Protein AF-A0A4U9D3R0-F1 (afdb_monomer_lite)

pLDDT: mean 86.36, std 12.06, range [42.97, 97.25]

Secondary structure (DSSP, 8-state):
-HHHHHHHHHHHTT-EE-TTS-EE--------SSS-HHHHHHHHHHHTT-S---EEPHHHHHTT-SS-EE-------

Foldseek 3Di:
DVVVCPVVLVVLLVFDDDPVDDTDDDDDDQDDPPPDPVSVVNVVSSVVRDDDDWDADPVCVVVVNPPRTDDDPDDDD

Organism: Raoultella terrigena (NCBI:txid577)

Radius of gyration: 14.91 Å; chains: 1; bounding box: 38×27×42 Å

InterPro domains:
  IPR004665 Transcription termination factor Rho [PTHR46425] (3-68)
  IPR027417 P-loop containing nucleoside triphosphate hydrolase [G3DSA:3.40.50.300] (1-71)
  IPR027417 P-loop containing nucleoside triphosphate hydrolase [SSF52540] (3-67)

Sequence (77 aa):
MRNALHRPKRFFGAARNVEEGGSLTIIATALIDTGSKMDEVIYEEFKGTGNMELHLSRKIAEKRVLPGYRLQPFRYA

Structure (mmCIF, N/CA/C/O backbone):
data_AF-A0A4U9D3R0-F1
#
_entry.id   AF-A0A4U9D3R0-F1
#
loop_
_atom_site.group_PDB
_atom_site.id
_atom_site.type_symbol
_atom_site.label_atom_id
_atom_site.label_alt_id
_atom_site.label_comp_id
_atom_site.label_asym_id
_atom_site.label_entity_id
_atom_site.label_seq_id
_atom_site.pdbx_PDB_ins_code
_atom_site.Cartn_x
_atom_site.Cartn_y
_atom_site.Cartn_z
_atom_site.occupancy
_atom_site.B_iso_or_equiv
_atom_site.auth_seq_id
_atom_site.auth_comp_id
_atom_site.auth_asym_id
_atom_site.auth_atom_id
_atom_site.pdbx_PDB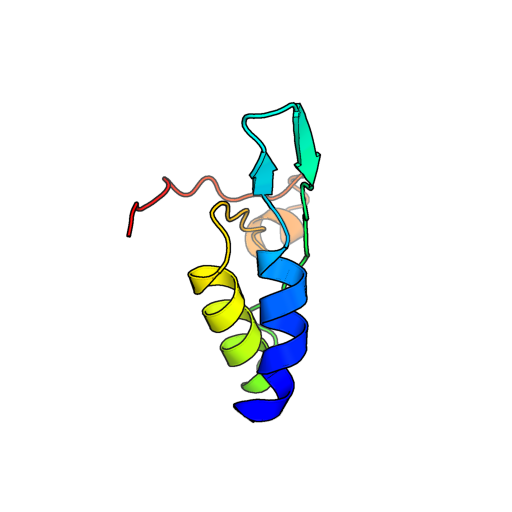_model_num
ATOM 1 N N . MET A 1 1 ? 15.515 -9.983 9.240 1.00 55.72 1 MET A N 1
ATOM 2 C CA . MET A 1 1 ? 14.435 -9.236 8.550 1.00 55.72 1 MET A CA 1
ATOM 3 C C . MET A 1 1 ? 14.890 -8.531 7.270 1.00 55.72 1 MET A C 1
ATOM 5 O O . MET A 1 1 ? 14.245 -8.753 6.257 1.00 55.72 1 MET A O 1
ATOM 9 N N . ARG A 1 2 ? 16.009 -7.779 7.249 1.00 55.34 2 ARG A N 1
ATOM 10 C CA . ARG A 1 2 ? 16.499 -7.086 6.028 1.00 55.34 2 ARG A CA 1
ATOM 11 C C . ARG A 1 2 ? 16.588 -7.976 4.771 1.00 55.34 2 ARG A C 1
ATOM 13 O O . ARG A 1 2 ? 16.162 -7.555 3.704 1.00 55.34 2 ARG A O 1
ATOM 20 N N . ASN A 1 3 ? 17.028 -9.231 4.905 1.00 66.25 3 ASN A N 1
ATOM 21 C CA . ASN A 1 3 ? 17.107 -10.166 3.768 1.00 66.25 3 ASN A CA 1
ATOM 22 C C . ASN A 1 3 ? 15.740 -10.648 3.249 1.00 66.25 3 ASN A C 1
ATOM 24 O O . ASN A 1 3 ? 15.627 -10.984 2.073 1.00 66.25 3 ASN A O 1
ATOM 28 N N . ALA A 1 4 ? 14.700 -10.668 4.090 1.00 78.38 4 ALA A N 1
ATOM 29 C CA . ALA A 1 4 ? 13.367 -11.133 3.693 1.00 78.38 4 ALA A CA 1
ATOM 30 C C . ALA A 1 4 ? 12.657 -10.120 2.782 1.00 78.38 4 ALA A C 1
ATOM 32 O O . ALA A 1 4 ? 11.936 -10.508 1.867 1.00 78.38 4 ALA A O 1
ATOM 33 N N . LEU A 1 5 ? 12.921 -8.825 2.981 1.00 80.69 5 LEU A N 1
ATOM 34 C CA . LEU A 1 5 ? 12.321 -7.745 2.191 1.00 80.69 5 LEU A CA 1
ATOM 35 C C . LEU A 1 5 ? 13.053 -7.473 0.873 1.00 80.69 5 LEU A C 1
ATOM 37 O O . LEU A 1 5 ? 12.527 -6.773 0.014 1.00 80.69 5 LEU A O 1
ATOM 41 N N . HIS A 1 6 ? 14.224 -8.077 0.659 1.00 84.31 6 HIS A N 1
ATOM 42 C CA . HIS A 1 6 ? 14.991 -7.895 -0.571 1.00 84.31 6 HIS A CA 1
ATOM 43 C C . HIS A 1 6 ? 14.218 -8.340 -1.826 1.00 84.31 6 HIS A C 1
ATOM 45 O O . HIS A 1 6 ? 14.199 -7.626 -2.828 1.00 84.31 6 HIS A O 1
ATOM 51 N N . ARG A 1 7 ? 13.547 -9.502 -1.784 1.00 86.44 7 ARG A N 1
ATOM 52 C CA . ARG A 1 7 ? 12.759 -9.997 -2.928 1.00 86.44 7 ARG A CA 1
ATOM 53 C C . ARG A 1 7 ? 11.488 -9.162 -3.178 1.00 86.44 7 ARG A C 1
ATOM 55 O O . ARG A 1 7 ? 11.321 -8.728 -4.316 1.00 86.44 7 ARG A O 1
ATOM 62 N N . PRO A 1 8 ? 10.638 -8.875 -2.170 1.00 86.00 8 PRO A N 1
ATOM 63 C CA . PRO A 1 8 ? 9.470 -8.010 -2.347 1.00 86.00 8 PRO A CA 1
ATOM 64 C C . PRO A 1 8 ? 9.801 -6.606 -2.864 1.00 86.00 8 PRO A C 1
ATOM 66 O O . PRO A 1 8 ? 9.137 -6.135 -3.781 1.00 86.00 8 PRO A O 1
ATOM 69 N N . LYS A 1 9 ? 10.862 -5.960 -2.356 1.00 87.06 9 LYS A N 1
ATOM 70 C CA . LYS A 1 9 ? 11.295 -4.643 -2.857 1.00 87.06 9 LYS A CA 1
ATOM 71 C C . LYS A 1 9 ? 11.660 -4.674 -4.335 1.00 87.06 9 LYS A C 1
ATOM 73 O O . LYS A 1 9 ? 11.233 -3.809 -5.089 1.00 87.06 9 LYS A O 1
ATOM 78 N N . ARG A 1 10 ? 12.422 -5.686 -4.767 1.00 88.38 10 ARG A N 1
ATOM 79 C CA . ARG A 1 10 ? 12.786 -5.850 -6.184 1.00 88.38 10 ARG A CA 1
ATOM 80 C C . ARG A 1 10 ? 11.570 -6.087 -7.072 1.00 88.38 10 ARG A C 1
ATOM 82 O O . ARG A 1 10 ? 11.556 -5.601 -8.195 1.00 88.38 10 ARG A O 1
ATOM 89 N N . PHE A 1 11 ? 10.579 -6.829 -6.580 1.00 90.31 11 PHE A N 1
ATOM 90 C CA . PHE A 1 11 ? 9.326 -7.038 -7.298 1.00 90.31 11 PHE A CA 1
ATOM 91 C C . PHE A 1 11 ? 8.547 -5.726 -7.447 1.00 90.31 11 PHE A C 1
ATOM 93 O O . PHE A 1 11 ? 8.176 -5.367 -8.557 1.00 90.31 11 PHE A O 1
ATOM 100 N N . PHE A 1 12 ? 8.363 -4.972 -6.360 1.00 90.94 12 PHE A N 1
ATOM 101 C CA . PHE A 1 12 ? 7.618 -3.711 -6.394 1.00 90.94 12 PHE A CA 1
ATOM 102 C C . PHE A 1 12 ? 8.339 -2.627 -7.218 1.00 90.94 12 PHE A C 1
ATOM 104 O O . PHE A 1 12 ? 7.724 -1.974 -8.055 1.00 90.94 12 PHE A O 1
ATOM 111 N N . GLY A 1 13 ? 9.666 -2.523 -7.094 1.00 90.50 13 GLY A N 1
ATOM 112 C CA . GLY A 1 13 ? 10.513 -1.641 -7.910 1.00 90.50 13 GLY A CA 1
ATOM 113 C C . GLY A 1 13 ? 10.703 -2.089 -9.368 1.00 90.50 13 GLY A C 1
ATOM 114 O O . GLY A 1 13 ? 11.441 -1.457 -10.129 1.00 90.50 13 GLY A O 1
ATOM 115 N N . ALA A 1 14 ? 10.075 -3.190 -9.796 1.00 93.50 14 ALA A N 1
ATOM 116 C CA . ALA A 1 14 ? 10.006 -3.522 -11.214 1.00 93.50 14 ALA A CA 1
ATOM 117 C C . ALA A 1 14 ? 9.086 -2.549 -11.970 1.00 93.50 14 ALA A C 1
ATOM 119 O O . ALA A 1 14 ? 9.320 -2.327 -13.159 1.00 93.50 14 ALA A O 1
ATOM 120 N N . ALA A 1 15 ? 8.102 -1.945 -11.285 1.00 94.88 15 ALA A N 1
ATOM 121 C CA . ALA A 1 15 ? 7.191 -0.966 -11.863 1.00 94.88 15 ALA A CA 1
ATOM 122 C C . ALA A 1 15 ? 7.956 0.218 -12.461 1.00 94.88 15 ALA A C 1
ATOM 124 O O . ALA A 1 15 ? 8.764 0.855 -11.787 1.00 94.88 15 ALA A O 1
ATOM 125 N N . ARG A 1 16 ? 7.719 0.490 -13.743 1.00 94.94 16 ARG A N 1
ATOM 126 C CA . ARG A 1 16 ? 8.390 1.555 -14.493 1.00 94.94 16 ARG A CA 1
ATOM 127 C C . ARG A 1 16 ? 7.642 1.863 -15.780 1.00 94.94 16 ARG A C 1
ATOM 129 O O . ARG A 1 16 ? 7.004 0.987 -16.366 1.00 94.94 16 ARG A O 1
ATOM 136 N N . ASN A 1 17 ? 7.777 3.100 -16.232 1.00 95.50 17 ASN A N 1
ATOM 137 C CA . ASN A 1 17 ? 7.469 3.481 -17.602 1.00 95.50 17 ASN A CA 1
ATOM 138 C C . ASN A 1 17 ? 8.766 3.405 -18.421 1.00 95.50 17 ASN A C 1
ATOM 140 O O . ASN A 1 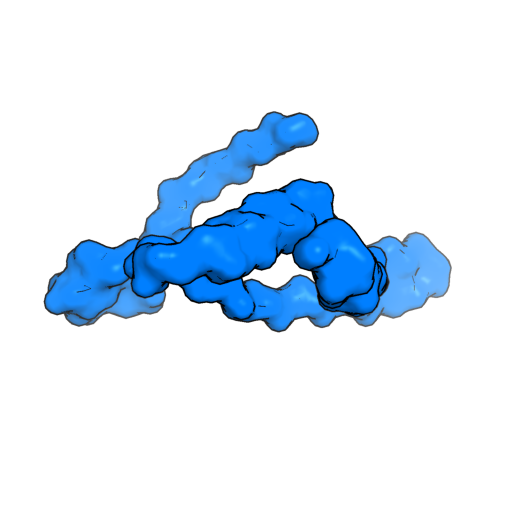17 ? 9.791 3.887 -17.941 1.00 95.50 17 ASN A O 1
ATOM 144 N N . VAL A 1 18 ? 8.746 2.777 -19.597 1.00 95.50 18 VAL A N 1
ATOM 145 C CA . VAL A 1 18 ? 9.939 2.619 -20.444 1.00 95.50 18 VAL A CA 1
ATOM 146 C C . VAL A 1 18 ? 9.846 3.591 -21.615 1.00 95.50 18 VAL A C 1
ATOM 148 O O . VAL A 1 18 ? 8.851 3.594 -22.335 1.00 95.50 18 VAL A O 1
ATOM 151 N N . GLU A 1 19 ? 10.881 4.410 -21.815 1.00 93.31 19 GLU A N 1
ATOM 152 C CA . GLU A 1 19 ? 10.896 5.446 -22.862 1.00 93.31 19 GLU A CA 1
ATOM 153 C C . GLU A 1 19 ? 10.754 4.864 -24.277 1.00 93.31 19 GLU A C 1
ATOM 155 O O . GLU A 1 19 ? 10.044 5.420 -25.108 1.00 93.31 19 GLU A O 1
ATOM 160 N N . GLU A 1 20 ? 11.373 3.709 -24.530 1.00 92.50 20 GLU A N 1
ATOM 161 C CA . GLU A 1 20 ? 11.364 3.015 -25.827 1.00 92.50 20 GLU A CA 1
ATOM 162 C C . GLU A 1 20 ? 10.052 2.258 -26.112 1.00 92.50 20 GLU A C 1
ATOM 164 O O . GLU A 1 20 ? 9.884 1.678 -27.185 1.00 92.50 20 GLU A O 1
ATOM 169 N N . GLY A 1 21 ? 9.103 2.281 -25.170 1.00 91.56 21 GLY A N 1
ATOM 170 C CA . GLY A 1 21 ? 7.765 1.725 -25.329 1.00 91.56 21 GLY A CA 1
ATOM 171 C C . GLY A 1 21 ? 7.394 0.690 -24.268 1.00 91.56 21 GLY A C 1
ATOM 172 O O . GLY A 1 21 ? 8.189 -0.159 -23.865 1.00 91.56 21 GLY A O 1
ATOM 173 N N . GLY A 1 22 ? 6.126 0.737 -23.855 1.00 95.44 22 GLY A N 1
ATOM 174 C CA . GLY A 1 22 ? 5.551 -0.149 -22.847 1.00 95.44 22 GLY A CA 1
ATOM 175 C C . GLY A 1 22 ? 5.697 0.372 -21.417 1.00 95.44 22 GLY A C 1
ATOM 176 O O . GLY A 1 22 ? 6.498 1.250 -21.101 1.00 95.44 22 GLY A O 1
ATOM 177 N N . SER A 1 23 ? 4.886 -0.178 -20.522 1.00 97.25 23 SER A N 1
ATOM 178 C CA . SER A 1 23 ? 4.929 0.157 -19.105 1.00 97.25 23 SER A CA 1
ATOM 179 C C . SER A 1 23 ? 4.548 -1.050 -18.260 1.00 97.25 23 SER A C 1
ATOM 181 O O . SER A 1 23 ? 3.768 -1.911 -18.669 1.00 97.25 23 SER A O 1
ATOM 183 N N . LEU A 1 24 ? 5.124 -1.109 -17.062 1.00 96.69 24 LEU A N 1
ATOM 184 C CA . LEU A 1 24 ? 4.704 -2.016 -16.007 1.00 96.69 24 LEU A CA 1
ATOM 185 C C . LEU A 1 24 ? 4.211 -1.173 -14.838 1.00 96.69 24 LEU A C 1
ATOM 187 O O . LEU A 1 24 ? 5.004 -0.555 -14.128 1.00 96.69 24 LEU A O 1
ATOM 191 N N . THR A 1 25 ? 2.901 -1.159 -14.631 1.00 95.56 25 THR A N 1
ATOM 192 C CA . THR A 1 25 ? 2.283 -0.529 -13.464 1.00 95.56 25 THR A CA 1
ATOM 193 C C . THR A 1 25 ? 1.977 -1.601 -12.429 1.00 95.56 25 THR A C 1
ATOM 195 O O . THR A 1 25 ? 1.288 -2.574 -12.725 1.00 95.56 25 THR A O 1
ATOM 198 N N . ILE A 1 26 ? 2.481 -1.421 -11.208 1.00 94.94 26 ILE A N 1
ATOM 199 C CA . ILE A 1 26 ? 2.177 -2.297 -10.075 1.00 94.94 26 ILE A CA 1
ATOM 200 C C . ILE A 1 26 ? 1.373 -1.490 -9.065 1.00 94.94 26 ILE A C 1
ATOM 202 O O . ILE A 1 26 ? 1.814 -0.438 -8.612 1.00 94.94 26 ILE A O 1
ATOM 206 N N . ILE A 1 27 ? 0.203 -2.010 -8.702 1.00 94.06 27 ILE A N 1
ATOM 207 C CA . ILE A 1 27 ? -0.616 -1.497 -7.606 1.00 94.06 27 ILE A CA 1
ATOM 208 C C . ILE A 1 27 ? -0.671 -2.598 -6.554 1.00 94.06 27 ILE A C 1
ATOM 210 O O . ILE A 1 27 ? -1.016 -3.738 -6.862 1.00 94.06 27 ILE A O 1
ATOM 214 N N . ALA A 1 28 ? -0.312 -2.261 -5.319 1.00 91.94 28 ALA A N 1
ATOM 215 C CA . ALA A 1 28 ? -0.322 -3.188 -4.199 1.00 91.94 28 ALA A CA 1
ATOM 216 C C . ALA A 1 28 ? -1.090 -2.591 -3.019 1.00 91.94 28 ALA A C 1
ATOM 218 O O . ALA A 1 28 ? -1.117 -1.377 -2.824 1.00 91.94 28 ALA A O 1
ATOM 219 N N . THR A 1 29 ? -1.700 -3.459 -2.218 1.00 92.94 29 THR A N 1
ATOM 220 C CA . THR A 1 29 ? -2.327 -3.087 -0.949 1.00 92.94 29 THR A CA 1
ATOM 221 C C . THR A 1 29 ? -1.362 -3.359 0.195 1.00 92.94 29 THR A C 1
ATOM 223 O O . THR A 1 29 ? -0.829 -4.465 0.294 1.00 92.94 29 THR A O 1
ATOM 226 N N . ALA A 1 30 ? -1.186 -2.388 1.085 1.00 91.38 30 ALA A N 1
ATOM 227 C CA . ALA A 1 30 ? -0.468 -2.561 2.341 1.00 91.38 30 ALA A CA 1
ATOM 228 C C . ALA A 1 30 ? -1.441 -2.378 3.509 1.00 91.38 30 ALA A C 1
ATOM 230 O O . ALA A 1 30 ? -2.287 -1.482 3.487 1.00 91.38 30 ALA A O 1
ATOM 231 N N . LEU A 1 31 ? -1.333 -3.245 4.514 1.00 93.75 31 LEU A N 1
ATOM 232 C CA . LEU A 1 31 ? -2.074 -3.092 5.759 1.00 93.75 31 LEU A CA 1
ATOM 233 C C . LEU A 1 31 ? -1.300 -2.159 6.691 1.00 93.75 31 LEU A C 1
ATOM 235 O O . LEU A 1 31 ? -0.084 -2.270 6.813 1.00 93.75 31 LEU A O 1
ATOM 239 N N . ILE A 1 32 ? -2.027 -1.262 7.352 1.00 92.31 32 ILE A N 1
ATOM 240 C CA . ILE A 1 32 ? -1.521 -0.362 8.392 1.00 92.31 32 ILE A CA 1
ATOM 241 C C . ILE A 1 32 ? -2.434 -0.456 9.615 1.00 92.31 32 ILE A C 1
ATOM 243 O O . ILE A 1 32 ? -3.557 -0.960 9.518 1.00 92.31 32 ILE A O 1
ATOM 247 N N . ASP A 1 33 ? -1.955 0.018 10.765 1.00 93.25 33 ASP A N 1
ATOM 248 C CA . ASP A 1 33 ? -2.691 -0.002 12.036 1.00 93.25 33 ASP A CA 1
ATOM 249 C C . ASP A 1 33 ? -3.166 -1.412 12.457 1.00 93.25 33 ASP A C 1
ATOM 251 O O . ASP A 1 33 ? -4.235 -1.577 13.048 1.00 93.25 33 ASP A O 1
ATOM 255 N N . THR A 1 34 ? -2.388 -2.454 12.136 1.00 95.75 34 THR A N 1
ATOM 256 C CA . THR A 1 34 ? -2.688 -3.852 12.511 1.00 95.75 34 THR A CA 1
ATOM 257 C C . THR A 1 34 ? -2.162 -4.227 13.899 1.00 95.75 34 THR A C 1
ATOM 259 O O . THR A 1 34 ? -2.544 -5.261 14.441 1.00 95.75 34 THR A O 1
ATOM 262 N N . GLY A 1 35 ? -1.265 -3.412 14.469 1.00 94.31 35 GLY A N 1
ATOM 263 C CA . GLY A 1 35 ? -0.497 -3.735 15.678 1.00 94.31 35 GLY A CA 1
ATOM 264 C C . GLY A 1 35 ? 0.709 -4.653 15.427 1.00 94.31 35 GLY A C 1
ATOM 265 O O . GLY A 1 35 ? 1.441 -4.980 16.361 1.00 94.31 35 GLY A O 1
ATOM 266 N N . SER A 1 36 ? 0.944 -5.068 14.177 1.00 95.00 36 SER A N 1
ATOM 267 C CA . SER A 1 36 ? 2.107 -5.861 13.780 1.00 95.00 36 SER A CA 1
ATOM 268 C C . SER A 1 36 ? 3.279 -4.955 13.408 1.00 95.00 36 SER A C 1
ATOM 270 O O . SER A 1 36 ? 3.256 -4.278 12.381 1.00 95.00 36 SER A O 1
ATOM 272 N N . LYS A 1 37 ? 4.376 -5.039 14.173 1.00 89.94 37 LYS A N 1
ATOM 273 C CA . LYS A 1 37 ? 5.650 -4.385 13.812 1.00 89.94 37 LYS A CA 1
ATOM 274 C C . LYS A 1 37 ? 6.169 -4.821 12.438 1.00 89.94 37 LYS A C 1
ATOM 276 O O . LYS A 1 37 ? 6.911 -4.088 11.796 1.00 89.94 37 LYS A O 1
ATOM 281 N N . MET A 1 38 ? 5.827 -6.032 11.995 1.00 89.12 38 MET A N 1
ATOM 282 C CA . MET A 1 38 ? 6.220 -6.514 10.672 1.00 89.12 38 MET A CA 1
ATOM 283 C C . MET A 1 38 ? 5.484 -5.759 9.565 1.00 89.12 38 MET A C 1
ATOM 285 O O . MET A 1 38 ? 6.117 -5.404 8.574 1.00 89.12 38 MET A O 1
ATOM 289 N N . ASP A 1 39 ? 4.196 -5.473 9.753 1.00 91.75 39 ASP A N 1
ATOM 290 C CA . ASP A 1 39 ? 3.393 -4.736 8.774 1.00 91.75 39 ASP A CA 1
ATOM 291 C C . ASP A 1 39 ? 3.842 -3.273 8.702 1.00 91.75 39 ASP A C 1
ATOM 293 O O . ASP A 1 39 ? 3.999 -2.743 7.606 1.00 91.75 39 ASP A O 1
ATOM 297 N N . GLU A 1 40 ? 4.161 -2.656 9.848 1.00 91.00 40 GLU A N 1
ATOM 298 C CA . GLU A 1 40 ? 4.748 -1.308 9.915 1.00 91.00 40 GLU A CA 1
ATOM 299 C C . GLU A 1 40 ? 6.059 -1.219 9.119 1.00 91.00 40 GLU A C 1
ATOM 301 O O . GLU A 1 40 ? 6.240 -0.320 8.299 1.00 91.00 40 GLU A O 1
ATOM 306 N N . VAL A 1 41 ? 6.964 -2.189 9.305 1.00 88.38 41 VAL A N 1
ATOM 307 C CA . VAL A 1 41 ? 8.233 -2.233 8.564 1.00 88.38 41 VAL A CA 1
ATOM 308 C C . VAL A 1 41 ? 7.995 -2.458 7.068 1.00 88.38 41 VAL A C 1
ATOM 310 O O . VAL A 1 41 ? 8.659 -1.829 6.251 1.00 88.38 41 VAL A O 1
ATOM 313 N N . ILE A 1 42 ? 7.066 -3.339 6.684 1.00 88.00 42 ILE A N 1
ATOM 314 C CA . ILE A 1 42 ? 6.729 -3.574 5.270 1.00 88.00 42 ILE A CA 1
ATOM 315 C C . ILE A 1 42 ? 6.178 -2.298 4.625 1.00 88.00 42 ILE A C 1
ATOM 317 O O . ILE A 1 42 ? 6.583 -1.951 3.515 1.00 88.00 42 ILE A O 1
ATOM 321 N N . TYR A 1 43 ? 5.279 -1.603 5.321 1.00 90.38 43 TYR A N 1
ATOM 322 C CA . TYR A 1 43 ? 4.653 -0.377 4.848 1.00 90.38 43 TYR A CA 1
ATOM 323 C C . TYR A 1 43 ? 5.687 0.723 4.571 1.00 90.38 43 TYR A C 1
ATOM 325 O O . TYR A 1 43 ? 5.733 1.244 3.455 1.00 90.38 43 TYR A O 1
ATOM 333 N N . GLU A 1 44 ? 6.570 1.020 5.529 1.00 88.06 44 GLU A N 1
ATOM 334 C CA . GLU A 1 44 ? 7.611 2.046 5.358 1.00 88.06 44 GLU A CA 1
ATOM 335 C C . GLU A 1 44 ? 8.589 1.703 4.222 1.00 88.06 44 GLU A C 1
ATOM 337 O O . GLU A 1 44 ? 9.013 2.567 3.454 1.00 88.06 44 GLU A O 1
ATOM 342 N N . GLU A 1 45 ? 8.904 0.420 4.051 1.00 84.94 45 GLU A N 1
ATOM 343 C CA . GLU A 1 45 ? 9.822 -0.036 3.008 1.00 84.94 45 GLU A CA 1
ATOM 344 C C . GLU A 1 45 ? 9.220 0.056 1.597 1.00 84.94 45 GLU A C 1
ATOM 346 O O . GLU A 1 45 ? 9.930 0.356 0.630 1.00 84.94 45 GLU A O 1
ATOM 351 N N . PHE A 1 46 ? 7.910 -0.165 1.458 1.00 85.31 46 PHE A N 1
ATOM 352 C CA . PHE A 1 46 ? 7.208 0.068 0.194 1.00 85.31 46 PHE A CA 1
ATOM 353 C C . PHE A 1 46 ? 6.979 1.546 -0.085 1.00 85.31 46 PHE A C 1
ATOM 355 O O . PHE A 1 46 ? 7.095 1.955 -1.241 1.00 85.31 46 PHE A O 1
ATOM 362 N N . LYS A 1 47 ? 6.749 2.352 0.953 1.00 85.94 47 LYS A N 1
ATOM 363 C CA . LYS A 1 47 ? 6.635 3.804 0.836 1.00 85.94 47 LYS A CA 1
ATOM 364 C C . LYS A 1 47 ? 7.883 4.429 0.211 1.00 85.94 47 LYS A C 1
ATOM 366 O O . LYS A 1 47 ? 7.770 5.240 -0.697 1.00 85.94 47 LYS A O 1
ATOM 371 N N . GLY A 1 48 ? 9.071 3.983 0.627 1.00 84.88 48 GLY A N 1
ATOM 372 C CA . GLY A 1 48 ? 10.342 4.422 0.039 1.00 84.88 48 GLY A CA 1
ATOM 373 C C . GLY A 1 48 ? 10.647 3.869 -1.362 1.00 84.88 48 GLY A C 1
ATOM 374 O O . GLY A 1 48 ? 11.620 4.295 -1.975 1.00 84.88 48 GLY A O 1
ATOM 375 N N . THR A 1 49 ? 9.862 2.907 -1.863 1.00 85.19 49 THR A N 1
ATOM 376 C CA . THR A 1 49 ? 10.070 2.277 -3.183 1.00 85.19 49 THR A CA 1
ATOM 377 C C . THR A 1 49 ? 9.064 2.770 -4.230 1.00 85.19 49 THR A C 1
ATOM 379 O O . THR A 1 49 ? 9.395 2.853 -5.411 1.00 85.19 49 THR A O 1
ATOM 382 N N . GLY A 1 50 ? 7.824 3.050 -3.819 1.00 86.19 50 GLY A N 1
ATOM 383 C CA . GLY A 1 50 ? 6.755 3.521 -4.696 1.00 86.19 50 GLY A CA 1
ATOM 384 C C . GLY A 1 50 ? 6.818 5.020 -4.979 1.00 86.19 50 GLY A C 1
ATOM 385 O O . GLY A 1 50 ? 7.535 5.772 -4.330 1.00 86.19 50 GLY A O 1
ATOM 386 N N . ASN A 1 51 ? 6.018 5.458 -5.948 1.00 89.56 51 ASN A N 1
ATOM 387 C CA . ASN A 1 51 ? 5.860 6.869 -6.315 1.00 89.56 51 ASN A CA 1
ATOM 388 C C . ASN A 1 51 ? 4.422 7.385 -6.122 1.00 89.56 51 ASN A C 1
ATOM 390 O O . ASN A 1 51 ? 4.139 8.544 -6.419 1.00 89.56 51 ASN A O 1
ATOM 394 N N . MET A 1 52 ? 3.510 6.530 -5.644 1.00 89.50 52 MET A N 1
ATOM 395 C CA . MET A 1 52 ? 2.107 6.850 -5.408 1.00 89.50 52 MET A CA 1
ATOM 396 C C . MET A 1 52 ? 1.604 6.163 -4.135 1.00 89.50 52 MET A C 1
ATOM 398 O O . MET A 1 52 ? 1.799 4.962 -3.959 1.00 89.50 52 MET A O 1
ATOM 402 N N . GLU A 1 53 ? 0.906 6.910 -3.278 1.00 89.75 53 GLU A N 1
ATOM 403 C CA . GLU A 1 53 ? 0.223 6.389 -2.092 1.00 89.75 53 GLU A CA 1
ATOM 404 C C . GLU A 1 53 ? -1.263 6.763 -2.125 1.00 89.75 53 GLU A C 1
ATOM 406 O O . GLU A 1 53 ? -1.620 7.915 -2.375 1.00 89.75 53 GLU A O 1
ATOM 411 N N . LEU A 1 54 ? -2.136 5.802 -1.815 1.00 90.69 54 LEU A N 1
ATOM 412 C CA . LEU A 1 54 ? -3.567 6.033 -1.615 1.00 90.69 54 LEU A CA 1
ATOM 413 C C . LEU A 1 54 ? -3.981 5.483 -0.252 1.00 90.69 54 LEU A C 1
ATOM 415 O O . LEU A 1 54 ? -4.024 4.275 -0.035 1.00 90.69 54 LEU A O 1
ATOM 419 N N . HIS A 1 55 ? -4.308 6.386 0.668 1.00 91.81 55 HIS A N 1
ATOM 420 C CA . HIS A 1 55 ? -4.655 6.030 2.040 1.00 91.81 55 HIS A CA 1
ATOM 421 C C . HIS A 1 55 ? -6.165 5.891 2.207 1.00 91.81 55 HIS A C 1
ATOM 423 O O . HIS A 1 55 ? -6.914 6.843 1.972 1.00 91.81 55 HIS A O 1
ATOM 429 N N . 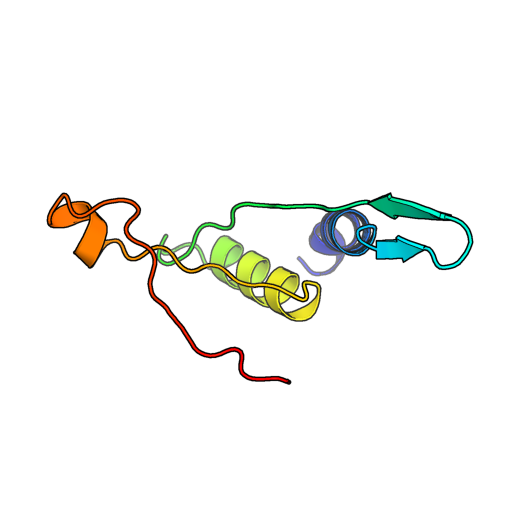LEU A 1 56 ? -6.613 4.729 2.681 1.00 93.19 56 LEU A N 1
ATOM 430 C CA . LEU A 1 56 ? -8.006 4.491 3.059 1.00 93.19 56 LEU A CA 1
ATOM 431 C C . LEU A 1 56 ? -8.194 4.742 4.556 1.00 93.19 56 LEU A C 1
ATOM 433 O O . LEU A 1 56 ? -7.389 4.316 5.380 1.00 93.19 56 LEU A O 1
ATOM 437 N N . SER A 1 57 ? -9.265 5.444 4.930 1.00 92.38 57 SER A N 1
ATOM 438 C CA . SER A 1 57 ? -9.538 5.775 6.326 1.00 92.38 57 SER A CA 1
ATOM 439 C C . SER A 1 57 ? -10.597 4.857 6.923 1.00 92.38 57 SER A C 1
ATOM 441 O O . SER A 1 57 ? -11.773 4.941 6.565 1.00 92.38 57 SER A O 1
ATOM 443 N N . ARG A 1 58 ? -10.199 4.078 7.938 1.00 92.56 58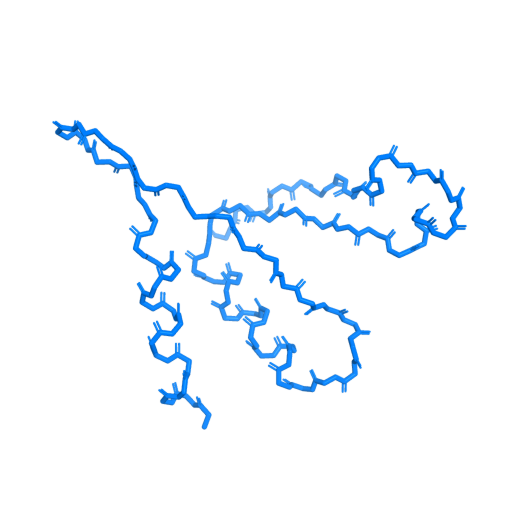 ARG A N 1
ATOM 444 C CA . ARG A 1 58 ? -11.113 3.259 8.753 1.00 92.56 58 ARG A CA 1
ATOM 445 C C . ARG A 1 58 ? -12.303 4.072 9.278 1.00 92.56 58 ARG A C 1
ATOM 447 O O . ARG A 1 58 ? -13.443 3.669 9.094 1.00 92.56 58 ARG A O 1
ATOM 454 N N . LYS A 1 59 ? -12.053 5.277 9.803 1.00 92.81 59 LYS A N 1
ATOM 455 C CA . LYS A 1 59 ? -13.090 6.190 10.320 1.00 92.81 59 LYS A CA 1
ATOM 456 C C . LYS A 1 59 ? -14.130 6.603 9.268 1.00 92.81 59 LYS A C 1
ATOM 458 O O . LYS A 1 59 ? -15.285 6.838 9.611 1.00 92.81 59 LYS A O 1
ATOM 463 N N . ILE A 1 60 ? -13.727 6.764 8.005 1.00 92.69 60 ILE A N 1
ATOM 464 C CA . ILE A 1 60 ? -14.652 7.126 6.917 1.00 92.69 60 ILE A CA 1
ATOM 465 C C . ILE A 1 60 ? -15.466 5.890 6.505 1.00 92.69 60 ILE A C 1
ATOM 467 O O . ILE A 1 60 ? -16.687 5.978 6.367 1.00 92.69 60 ILE A O 1
ATOM 471 N N . ALA A 1 61 ? -14.808 4.730 6.410 1.00 92.50 6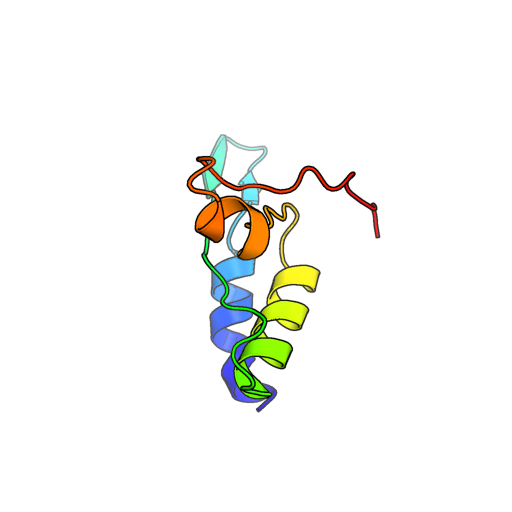1 ALA A N 1
ATOM 472 C CA . ALA A 1 61 ? -15.453 3.456 6.103 1.00 92.50 61 ALA A CA 1
ATOM 473 C C . ALA A 1 61 ? -16.482 3.037 7.173 1.00 92.50 61 ALA A C 1
ATOM 475 O O . ALA A 1 61 ? -17.586 2.623 6.829 1.00 92.50 61 ALA A O 1
ATOM 476 N N . GLU A 1 62 ? -16.179 3.222 8.463 1.00 95.31 62 GLU A N 1
ATOM 477 C CA . GLU A 1 62 ? -17.104 2.967 9.583 1.00 95.31 62 GLU A CA 1
ATOM 478 C C . GLU A 1 62 ? -18.371 3.832 9.509 1.00 95.31 62 GLU A C 1
ATOM 480 O O . GLU A 1 62 ? -19.449 3.404 9.919 1.00 95.31 62 GLU A O 1
ATOM 485 N N . LYS A 1 63 ? -18.273 5.027 8.913 1.00 96.19 63 LYS A N 1
ATOM 486 C CA . LYS A 1 63 ? -19.417 5.907 8.628 1.00 96.19 63 LYS A CA 1
ATOM 487 C C . LYS A 1 63 ? -20.169 5.539 7.344 1.00 96.19 63 LYS A C 1
ATOM 489 O O . LYS A 1 63 ? -21.071 6.272 6.950 1.00 96.19 63 LYS A O 1
ATOM 494 N N . ARG A 1 64 ? -19.805 4.430 6.689 1.00 93.81 64 ARG A N 1
ATOM 495 C CA . ARG A 1 64 ? -20.367 3.951 5.413 1.00 93.81 64 ARG A CA 1
ATOM 496 C C . ARG A 1 64 ? -20.224 4.942 4.253 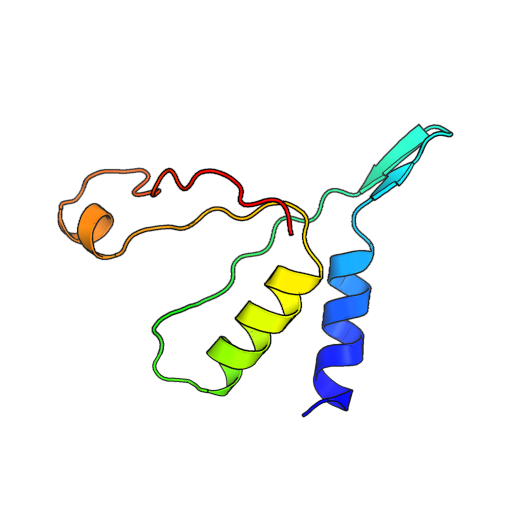1.00 93.81 64 ARG A C 1
ATOM 498 O O . ARG A 1 64 ? -20.975 4.873 3.285 1.00 93.81 64 ARG A O 1
ATOM 505 N N . VAL A 1 65 ? -19.250 5.849 4.327 1.00 92.38 65 VAL A N 1
ATOM 506 C CA . VAL A 1 65 ? -18.922 6.757 3.224 1.00 92.38 65 VAL A CA 1
ATOM 507 C C . VAL A 1 65 ? -17.856 6.084 2.365 1.00 92.38 65 VAL A C 1
ATOM 509 O O . VAL A 1 65 ? -16.730 5.866 2.808 1.00 92.38 65 VAL A O 1
ATOM 512 N N . LEU A 1 66 ? -18.220 5.733 1.134 1.00 90.56 66 LEU A N 1
ATOM 513 C CA . LEU A 1 66 ? -17.343 5.056 0.179 1.00 90.56 66 LEU A CA 1
ATOM 514 C C . LEU A 1 66 ? -16.957 6.003 -0.961 1.00 90.56 66 LEU A C 1
ATOM 516 O O . LEU A 1 66 ? -17.737 6.894 -1.296 1.00 90.56 66 LEU A O 1
ATOM 520 N N . PRO A 1 67 ? -15.761 5.840 -1.551 1.00 85.12 67 PRO A N 1
ATOM 521 C CA . PRO A 1 67 ? -14.778 4.755 -1.350 1.00 85.12 67 PRO A CA 1
ATOM 522 C C . PRO A 1 67 ? -13.880 4.875 -0.099 1.00 85.12 67 PRO A C 1
ATOM 524 O O . PRO A 1 67 ? -13.024 4.024 0.120 1.00 85.12 67 PRO A O 1
ATOM 527 N N . GLY A 1 68 ? -14.055 5.899 0.742 1.00 86.69 68 GLY A N 1
ATOM 528 C CA . GLY A 1 68 ? -13.360 5.990 2.033 1.00 86.69 68 GLY A CA 1
ATOM 529 C C . GLY A 1 68 ? -11.887 6.416 1.966 1.00 86.69 68 GLY A C 1
ATOM 530 O O . GLY A 1 68 ? -11.169 6.248 2.955 1.00 86.69 68 GLY A O 1
ATOM 531 N N . TYR A 1 69 ? -11.419 6.971 0.839 1.00 84.31 69 TYR A N 1
ATOM 532 C CA . TYR A 1 69 ? -10.053 7.493 0.727 1.00 84.31 69 TYR A CA 1
ATOM 533 C C . TYR A 1 69 ? -9.889 8.843 1.431 1.00 84.31 69 TYR A C 1
ATOM 535 O O . TYR A 1 69 ? -10.798 9.673 1.482 1.00 84.31 69 TYR A O 1
ATOM 543 N N . ARG A 1 70 ? -8.688 9.078 1.958 1.00 77.94 70 ARG A N 1
ATOM 544 C CA . ARG A 1 70 ? -8.247 10.385 2.441 1.00 77.94 70 ARG A CA 1
ATOM 545 C C . ARG A 1 70 ? -7.386 11.031 1.362 1.00 77.94 70 ARG A C 1
ATOM 547 O O . ARG A 1 70 ? -6.334 10.499 1.025 1.00 77.94 70 ARG A O 1
ATOM 554 N N . LEU A 1 71 ? -7.800 12.201 0.877 1.00 74.56 71 LEU A N 1
ATOM 555 C CA . LEU A 1 71 ? -6.939 13.046 0.051 1.00 74.56 71 LEU A CA 1
ATOM 556 C C . LEU A 1 71 ? -5.808 13.572 0.934 1.00 74.56 71 LEU A C 1
ATOM 558 O O . LEU A 1 71 ? -6.037 14.390 1.826 1.00 74.56 71 LEU A O 1
ATOM 562 N N . GLN A 1 72 ? -4.602 13.057 0.721 1.00 68.56 72 GLN A N 1
ATOM 563 C CA . GLN A 1 72 ? -3.385 13.640 1.265 1.00 68.56 72 GLN A CA 1
ATOM 564 C C . GLN A 1 72 ? -2.614 14.271 0.105 1.00 68.56 72 GLN A C 1
ATOM 566 O O . GLN A 1 72 ? -2.455 13.619 -0.928 1.00 68.56 72 GLN A O 1
ATOM 571 N N . PRO A 1 73 ? -2.163 15.529 0.229 1.00 59.00 73 PRO A N 1
ATOM 572 C CA . PRO A 1 73 ? -1.275 16.101 -0.768 1.00 59.00 73 PRO A CA 1
ATOM 573 C C . PRO A 1 73 ? 0.025 15.293 -0.799 1.00 59.00 73 PRO A C 1
ATOM 575 O O . PRO A 1 73 ? 0.597 15.002 0.256 1.00 59.00 73 PRO A O 1
ATOM 578 N N . PHE A 1 74 ? 0.483 14.941 -2.003 1.00 57.00 74 PHE A N 1
ATOM 579 C CA . PHE A 1 74 ? 1.790 14.322 -2.201 1.00 57.00 74 PHE A CA 1
ATOM 580 C C . PHE A 1 74 ? 2.861 15.234 -1.607 1.00 57.00 74 PHE A C 1
ATOM 582 O O . PHE A 1 74 ? 3.076 16.350 -2.079 1.00 57.00 74 PHE A O 1
ATOM 589 N N . ARG A 1 75 ? 3.525 14.765 -0.550 1.00 54.72 75 ARG A N 1
ATOM 590 C CA . ARG A 1 75 ? 4.791 15.354 -0.128 1.00 54.72 75 ARG A CA 1
ATOM 591 C C . ARG A 1 75 ? 5.854 14.692 -0.987 1.00 54.72 75 ARG A C 1
ATOM 593 O O . ARG A 1 75 ? 6.147 13.520 -0.783 1.00 54.72 75 ARG A O 1
ATOM 600 N N . TYR A 1 76 ? 6.360 15.422 -1.975 1.00 42.97 76 TYR A N 1
ATOM 601 C CA . TYR A 1 76 ? 7.599 15.042 -2.642 1.00 42.97 76 TYR A CA 1
ATOM 602 C C . TYR A 1 76 ? 8.673 14.919 -1.553 1.00 42.97 76 TYR A C 1
ATOM 604 O O . TYR A 1 76 ? 8.890 15.873 -0.802 1.00 42.97 76 TYR A O 1
ATOM 612 N N . ALA A 1 77 ? 9.225 13.715 -1.403 1.00 47.19 77 ALA A N 1
ATOM 613 C CA . ALA A 1 77 ? 10.485 13.507 -0.703 1.00 47.19 77 ALA A CA 1
ATOM 614 C C . ALA A 1 77 ? 11.633 13.965 -1.606 1.00 47.19 77 ALA A C 1
ATOM 616 O O . ALA A 1 77 ? 11.508 13.768 -2.839 1.00 47.19 77 ALA A O 1
#